Protein AF-A0A431IA72-F1 (afdb_monomer_lite)

Radius of gyration: 27.05 Å; chains: 1; bounding box: 85×55×64 Å

Structure (mmCIF, N/CA/C/O backbone):
data_AF-A0A431IA72-F1
#
_entry.id   AF-A0A431IA72-F1
#
loop_
_atom_site.group_PDB
_atom_site.id
_atom_site.type_symbol
_atom_site.label_atom_id
_atom_site.label_alt_id
_atom_site.label_comp_id
_atom_site.label_asym_id
_atom_site.label_entity_id
_atom_site.label_seq_id
_atom_site.pdbx_PDB_ins_code
_atom_site.Cartn_x
_atom_site.Cartn_y
_atom_site.Cartn_z
_atom_site.occupancy
_atom_site.B_iso_or_equiv
_atom_site.auth_seq_id
_atom_site.auth_comp_id
_atom_site.auth_asym_id
_atom_site.auth_atom_id
_atom_site.pdbx_PDB_model_num
ATOM 1 N N . MET A 1 1 ? -10.531 10.589 -11.964 1.00 45.56 1 MET A N 1
ATOM 2 C CA . MET A 1 1 ? -9.179 11.191 -11.945 1.00 45.56 1 MET A CA 1
ATOM 3 C C . MET A 1 1 ? -8.216 10.079 -11.555 1.00 45.56 1 MET A C 1
ATOM 5 O O . MET A 1 1 ? -8.584 9.306 -10.685 1.00 45.56 1 MET A O 1
ATOM 9 N N . VAL A 1 2 ? -7.077 9.921 -12.235 1.00 61.97 2 VAL A N 1
ATOM 10 C CA . VAL A 1 2 ? -6.083 8.885 -11.890 1.00 61.97 2 VAL A CA 1
ATOM 11 C C . VAL A 1 2 ? -5.082 9.517 -10.931 1.00 61.97 2 VAL A C 1
ATOM 13 O O . VAL A 1 2 ? -4.430 10.494 -11.302 1.00 61.97 2 VAL A O 1
ATOM 16 N N . GLU A 1 3 ? -5.005 9.005 -9.707 1.00 73.75 3 GLU A N 1
ATOM 17 C CA . GLU A 1 3 ? -4.030 9.455 -8.714 1.00 73.75 3 GLU A CA 1
ATOM 18 C C . GLU A 1 3 ? -2.690 8.758 -8.952 1.00 73.75 3 GLU A C 1
ATOM 20 O O . GLU A 1 3 ? -2.636 7.560 -9.234 1.00 73.75 3 GLU A O 1
ATOM 25 N N . ASN A 1 4 ? -1.601 9.524 -8.884 1.00 74.31 4 ASN A N 1
ATOM 26 C CA . ASN A 1 4 ? -0.264 8.950 -8.952 1.00 74.31 4 ASN A CA 1
ATOM 27 C C . ASN A 1 4 ? 0.096 8.411 -7.564 1.00 74.31 4 ASN A C 1
ATOM 29 O O . ASN A 1 4 ? -0.038 9.126 -6.572 1.00 74.31 4 ASN A O 1
ATOM 33 N N . VAL A 1 5 ? 0.587 7.178 -7.516 1.00 74.75 5 VAL A N 1
ATOM 34 C CA . VAL A 1 5 ? 1.016 6.509 -6.285 1.00 74.75 5 VAL A CA 1
ATOM 35 C C . VAL A 1 5 ? 2.543 6.504 -6.217 1.00 74.75 5 VAL A C 1
ATOM 37 O O . VAL A 1 5 ? 3.206 6.356 -7.248 1.00 74.75 5 VAL A O 1
ATOM 40 N N . ASP A 1 6 ? 3.105 6.683 -5.019 1.00 74.75 6 ASP A N 1
ATOM 41 C CA . ASP A 1 6 ? 4.539 6.486 -4.796 1.00 74.75 6 ASP A CA 1
ATOM 42 C C . ASP A 1 6 ? 4.873 4.997 -4.940 1.00 74.75 6 ASP A C 1
ATOM 44 O O . ASP A 1 6 ? 4.296 4.142 -4.270 1.00 74.75 6 ASP A O 1
ATOM 48 N N . ILE A 1 7 ? 5.828 4.683 -5.814 1.00 74.25 7 ILE A N 1
ATOM 49 C CA . ILE A 1 7 ? 6.251 3.307 -6.083 1.00 74.25 7 ILE A CA 1
ATOM 50 C C . ILE A 1 7 ? 6.814 2.605 -4.839 1.00 74.25 7 ILE A C 1
ATOM 52 O O . ILE A 1 7 ? 6.778 1.384 -4.764 1.00 74.25 7 ILE A O 1
ATOM 56 N N . ARG A 1 8 ? 7.319 3.356 -3.852 1.00 73.31 8 ARG A N 1
ATOM 57 C CA . ARG A 1 8 ? 7.875 2.801 -2.604 1.00 73.31 8 ARG A CA 1
ATOM 58 C C . ARG A 1 8 ? 6.808 2.242 -1.668 1.00 73.31 8 ARG A C 1
ATOM 60 O O . ARG A 1 8 ? 7.108 1.392 -0.834 1.00 73.31 8 ARG A O 1
ATOM 67 N N . ASP A 1 9 ? 5.577 2.709 -1.822 1.00 82.56 9 ASP A N 1
ATOM 68 C CA . ASP A 1 9 ? 4.431 2.248 -1.046 1.00 82.56 9 ASP A CA 1
ATOM 69 C C . ASP A 1 9 ? 3.625 1.178 -1.799 1.00 82.56 9 ASP A C 1
ATOM 71 O O . ASP A 1 9 ? 2.534 0.788 -1.373 1.00 82.56 9 ASP A O 1
ATOM 75 N N . PHE A 1 10 ? 4.160 0.694 -2.923 1.00 83.12 10 PHE A N 1
ATOM 76 C CA . PHE A 1 10 ? 3.519 -0.265 -3.802 1.00 83.12 10 PHE A CA 1
ATOM 77 C C . PHE A 1 10 ? 4.361 -1.534 -3.938 1.00 83.12 10 PHE A C 1
ATOM 79 O O . PHE A 1 10 ? 5.540 -1.488 -4.280 1.00 83.12 10 PHE A O 1
ATOM 86 N N . TYR A 1 11 ? 3.734 -2.678 -3.695 1.00 83.38 11 TYR A N 1
ATOM 87 C CA . TYR A 1 11 ? 4.374 -3.985 -3.713 1.00 83.38 11 TYR A CA 1
ATOM 88 C C . TYR A 1 11 ? 3.584 -4.907 -4.631 1.00 83.38 11 TYR A C 1
ATOM 90 O O . TYR A 1 11 ? 2.356 -4.955 -4.581 1.00 83.38 11 TYR A O 1
ATOM 98 N N . ILE A 1 12 ? 4.300 -5.649 -5.462 1.00 84.44 12 ILE A N 1
ATOM 99 C CA . ILE A 1 12 ? 3.748 -6.657 -6.365 1.00 84.44 12 ILE A CA 1
ATOM 100 C C . ILE A 1 12 ? 4.347 -8.007 -6.023 1.00 84.44 12 ILE A C 1
ATOM 102 O O . ILE A 1 12 ? 5.387 -8.084 -5.362 1.00 84.44 12 ILE A O 1
ATOM 106 N N . ASP A 1 13 ? 3.684 -9.062 -6.467 1.00 80.06 13 ASP A N 1
ATOM 107 C CA . ASP A 1 13 ? 4.223 -10.403 -6.340 1.00 80.06 13 ASP A CA 1
ATOM 108 C C . ASP A 1 13 ? 5.569 -10.579 -7.062 1.00 80.06 13 ASP A C 1
ATOM 110 O O . ASP A 1 13 ? 5.953 -9.830 -7.963 1.00 80.06 13 ASP A O 1
ATOM 114 N N . ASN A 1 14 ? 6.293 -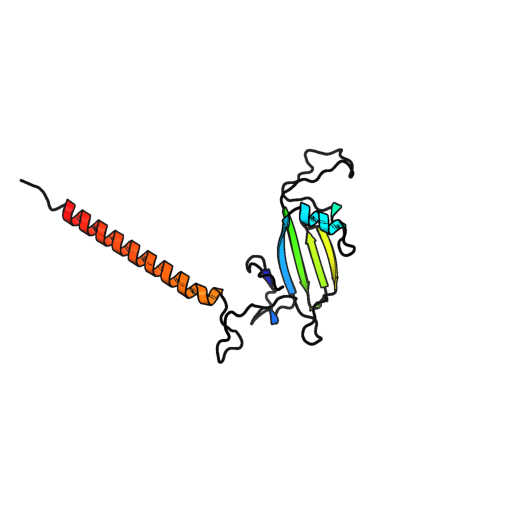11.622 -6.664 1.00 75.12 14 ASN A N 1
ATOM 115 C CA . ASN A 1 14 ? 7.555 -11.992 -7.303 1.00 75.12 14 ASN A CA 1
ATOM 116 C C . ASN A 1 14 ? 7.341 -12.785 -8.607 1.00 75.12 14 ASN A C 1
ATOM 118 O O . ASN A 1 14 ? 8.315 -13.246 -9.206 1.00 75.12 14 ASN A O 1
ATOM 122 N N . THR A 1 15 ? 6.089 -13.025 -9.012 1.00 75.12 15 THR A N 1
ATOM 123 C CA . THR A 1 15 ? 5.761 -13.796 -10.219 1.00 75.12 15 THR A CA 1
ATOM 124 C C . THR A 1 15 ? 5.667 -12.902 -11.455 1.00 75.12 15 THR A C 1
ATOM 126 O O . THR A 1 15 ? 5.899 -13.379 -12.569 1.00 75.12 15 THR A O 1
ATOM 129 N N . ALA A 1 16 ? 5.454 -11.600 -11.253 1.00 73.25 16 ALA A N 1
ATOM 130 C CA . ALA A 1 16 ? 5.496 -10.554 -12.257 1.00 73.25 16 ALA A CA 1
ATOM 131 C C . ALA A 1 16 ? 6.895 -10.446 -12.885 1.00 73.25 16 ALA A C 1
ATOM 133 O O . ALA A 1 16 ? 7.834 -9.899 -12.304 1.00 73.25 16 ALA A O 1
ATOM 134 N N . LYS A 1 17 ? 7.043 -10.977 -14.104 1.00 68.19 17 LYS A N 1
ATOM 135 C CA . LYS A 1 17 ? 8.327 -10.988 -14.823 1.00 68.19 17 LYS A CA 1
ATOM 136 C C . LYS A 1 17 ? 8.547 -9.744 -15.669 1.00 68.19 17 LYS A C 1
ATOM 138 O O . LYS A 1 17 ? 9.669 -9.246 -15.707 1.00 68.19 17 LYS A O 1
ATOM 143 N N . ASN A 1 18 ? 7.514 -9.267 -16.367 1.00 65.56 18 ASN A N 1
ATOM 144 C CA . ASN A 1 18 ? 7.681 -8.211 -17.366 1.00 65.56 18 ASN A CA 1
ATOM 145 C C . ASN A 1 18 ? 6.977 -6.895 -17.003 1.00 65.56 18 ASN A C 1
ATOM 147 O O . ASN A 1 18 ? 7.235 -5.875 -17.640 1.00 65.56 18 ASN A O 1
ATOM 151 N N . GLY A 1 19 ? 6.109 -6.880 -15.989 1.00 66.88 19 GLY A N 1
ATOM 152 C CA . GLY A 1 19 ? 5.464 -5.659 -15.507 1.00 66.88 19 GLY A CA 1
ATOM 153 C C . GLY A 1 19 ? 4.285 -5.920 -14.576 1.00 66.88 19 GLY A C 1
ATOM 154 O O . GLY A 1 19 ? 3.961 -7.063 -14.275 1.00 66.88 19 GLY A O 1
ATOM 155 N N . ILE A 1 20 ? 3.617 -4.842 -14.151 1.00 72.88 20 ILE A N 1
ATOM 156 C CA . ILE A 1 20 ? 2.455 -4.904 -13.244 1.00 72.88 20 ILE A CA 1
ATOM 157 C C . ILE A 1 20 ? 1.280 -5.705 -13.822 1.00 72.88 20 ILE A C 1
ATOM 159 O O . ILE A 1 20 ? 0.456 -6.219 -13.080 1.00 72.88 20 ILE A O 1
ATOM 163 N N . GLU A 1 21 ? 1.204 -5.798 -15.149 1.00 72.38 21 GLU A N 1
ATOM 164 C CA . GLU A 1 21 ? 0.139 -6.508 -15.861 1.00 72.38 21 GLU A CA 1
ATOM 165 C C . GLU A 1 21 ? 0.238 -8.028 -15.684 1.00 72.38 21 GLU A C 1
ATOM 167 O O . GLU A 1 21 ? -0.767 -8.722 -15.815 1.00 72.38 21 GLU A O 1
ATOM 172 N N . ASP A 1 22 ? 1.434 -8.525 -15.350 1.00 73.62 22 ASP A N 1
ATOM 173 C CA . ASP A 1 22 ? 1.699 -9.939 -15.087 1.00 73.62 22 ASP A CA 1
ATOM 174 C C . ASP A 1 22 ? 1.454 -10.316 -13.611 1.00 73.62 22 ASP A C 1
ATOM 176 O O . ASP A 1 22 ? 1.519 -11.497 -13.279 1.00 73.62 22 ASP A O 1
ATOM 180 N N . ALA A 1 23 ? 1.215 -9.342 -12.723 1.00 79.69 23 ALA A N 1
ATOM 181 C CA . ALA A 1 23 ? 1.055 -9.586 -11.290 1.00 79.69 23 ALA A CA 1
ATOM 182 C C . ALA A 1 23 ? -0.329 -10.175 -10.967 1.00 79.69 23 ALA A C 1
ATOM 184 O O . ALA A 1 23 ? -1.359 -9.640 -11.393 1.00 79.69 23 ALA A O 1
ATOM 185 N N . GLY A 1 24 ? -0.360 -11.249 -10.173 1.00 80.62 24 GLY A N 1
ATOM 186 C CA . GLY A 1 24 ? -1.598 -11.862 -9.680 1.00 80.62 24 GLY A CA 1
ATOM 187 C C . GLY A 1 24 ? -2.159 -11.152 -8.446 1.00 80.62 24 GLY A C 1
ATOM 188 O O . GLY A 1 24 ? -3.380 -11.046 -8.273 1.00 80.62 24 GLY A O 1
ATOM 189 N N . ASP A 1 25 ? -1.279 -10.616 -7.602 1.00 86.81 25 ASP A N 1
ATOM 190 C CA . ASP A 1 25 ? -1.636 -9.816 -6.438 1.00 86.81 25 ASP A CA 1
ATOM 191 C C . ASP A 1 25 ? -0.711 -8.611 -6.211 1.00 86.81 25 ASP A C 1
ATOM 193 O O . ASP A 1 25 ? 0.430 -8.536 -6.676 1.00 86.81 25 ASP A O 1
ATOM 197 N N . CYS A 1 26 ? -1.250 -7.609 -5.515 1.00 87.69 26 CYS A N 1
ATOM 198 C CA . CYS A 1 26 ? -0.508 -6.413 -5.138 1.00 87.69 26 CYS A CA 1
ATOM 199 C C . CYS A 1 26 ? -0.956 -5.853 -3.786 1.00 87.69 26 CYS A C 1
ATOM 201 O O . CYS A 1 26 ? -2.120 -5.969 -3.387 1.00 87.69 26 CYS A O 1
ATOM 203 N N . ILE A 1 27 ? -0.027 -5.178 -3.115 1.00 89.00 27 ILE A N 1
ATOM 204 C CA . ILE A 1 27 ? -0.252 -4.432 -1.882 1.00 89.00 27 ILE A CA 1
ATOM 205 C C . ILE A 1 27 ? 0.047 -2.960 -2.144 1.00 89.00 27 ILE A C 1
ATOM 207 O O . ILE A 1 27 ? 1.104 -2.607 -2.660 1.00 89.00 27 ILE A O 1
ATOM 211 N N . TRP A 1 28 ? -0.867 -2.095 -1.726 1.00 89.31 28 TRP A N 1
ATOM 212 C CA . TRP A 1 28 ? -0.665 -0.655 -1.702 1.00 89.31 28 TRP A CA 1
ATOM 213 C C . TRP A 1 28 ? -0.823 -0.136 -0.274 1.00 89.31 28 TRP A C 1
ATOM 215 O O . TRP A 1 28 ? -1.814 -0.432 0.392 1.00 89.31 28 TRP A O 1
ATOM 225 N N . ILE A 1 29 ? 0.159 0.624 0.198 1.00 87.94 29 ILE A N 1
ATOM 226 C CA . ILE A 1 29 ? 0.157 1.250 1.517 1.00 87.94 29 ILE A CA 1
ATOM 227 C C . ILE A 1 29 ? -0.118 2.748 1.357 1.00 87.94 29 ILE A C 1
ATOM 229 O O . ILE A 1 29 ? 0.487 3.422 0.529 1.00 87.94 29 ILE A O 1
ATOM 233 N N . ASP A 1 30 ? -1.033 3.289 2.152 1.00 90.38 30 ASP A N 1
ATOM 234 C CA . ASP A 1 30 ? -1.299 4.722 2.216 1.00 90.38 30 ASP A CA 1
ATOM 235 C C . ASP A 1 30 ? -1.425 5.211 3.660 1.00 90.38 30 ASP A C 1
ATOM 237 O O . ASP A 1 30 ? -1.790 4.476 4.577 1.00 90.38 30 ASP A O 1
ATOM 241 N N . TRP A 1 31 ? -1.095 6.483 3.865 1.00 88.19 31 TRP A N 1
ATOM 242 C CA . TRP A 1 31 ? -1.250 7.164 5.144 1.00 88.19 31 TRP A CA 1
ATOM 243 C C . TRP A 1 31 ? -2.365 8.192 5.007 1.00 88.19 31 TRP A C 1
ATOM 245 O O . TRP A 1 31 ? -2.306 9.074 4.151 1.00 88.19 31 TRP A O 1
ATOM 255 N N . ILE A 1 32 ? -3.387 8.074 5.848 1.00 88.75 32 ILE A N 1
ATOM 256 C CA . ILE A 1 32 ? -4.522 8.998 5.884 1.00 88.75 32 ILE A CA 1
ATOM 257 C C . ILE A 1 32 ? -4.578 9.679 7.251 1.00 88.75 32 ILE A C 1
ATOM 259 O O . ILE A 1 32 ? -4.201 9.074 8.255 1.00 88.75 32 ILE A O 1
ATOM 263 N N . SER A 1 33 ? -5.023 10.936 7.302 1.00 86.31 33 SER A N 1
ATOM 264 C CA . SER A 1 33 ? -5.256 11.604 8.584 1.00 86.31 33 SER A CA 1
ATOM 265 C C . SER A 1 33 ? -6.393 10.923 9.345 1.00 86.31 33 SER A C 1
ATOM 267 O O . SER A 1 33 ? -7.335 10.410 8.735 1.00 86.31 33 SER A O 1
ATOM 269 N N . TYR A 1 34 ? -6.313 10.920 10.675 1.00 85.25 34 TYR A N 1
ATOM 270 C CA . TYR A 1 34 ? -7.321 10.258 11.504 1.00 85.25 34 TYR A CA 1
ATOM 271 C C . TYR A 1 34 ? -8.727 10.848 11.314 1.00 85.25 34 TYR A C 1
ATOM 273 O O . TYR A 1 34 ? -9.687 10.094 11.194 1.00 85.25 3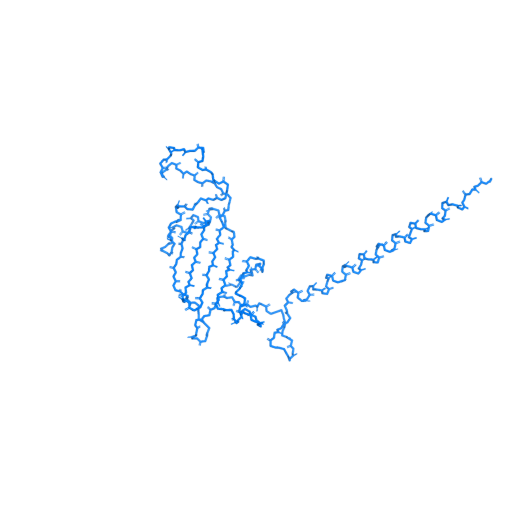4 TYR A O 1
ATOM 281 N N . ASP A 1 35 ? -8.843 12.169 11.158 1.00 84.00 35 ASP A N 1
ATOM 282 C CA . ASP A 1 35 ? -10.132 12.833 10.914 1.00 84.00 35 ASP A CA 1
ATOM 283 C C . ASP A 1 35 ? -10.804 12.326 9.630 1.00 84.00 35 ASP A C 1
ATOM 285 O O . ASP A 1 35 ? -11.967 11.928 9.634 1.00 84.00 35 ASP A O 1
ATOM 289 N N . LYS A 1 36 ? -10.036 12.233 8.534 1.00 85.19 36 LYS A N 1
ATOM 290 C CA . LYS A 1 36 ? -10.525 11.684 7.259 1.00 85.19 36 LYS A CA 1
ATOM 291 C C . LYS A 1 36 ? -10.833 10.193 7.353 1.00 85.19 36 LYS A C 1
ATOM 293 O O . LYS A 1 36 ? -11.669 9.684 6.615 1.00 85.19 36 LYS A O 1
ATOM 298 N N . PHE A 1 37 ? -10.131 9.473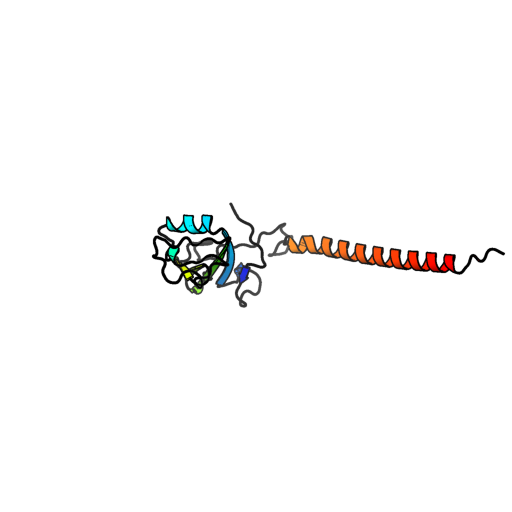 8.223 1.00 86.62 37 PHE A N 1
ATOM 299 C CA . PHE A 1 37 ? -10.406 8.066 8.471 1.00 86.62 37 PHE A CA 1
ATOM 300 C C . PHE A 1 37 ? -11.726 7.876 9.233 1.00 86.62 37 PHE A C 1
ATOM 302 O O . PHE A 1 37 ? -12.492 6.978 8.898 1.00 86.62 37 PHE A O 1
ATOM 309 N N . GLN A 1 38 ? -12.036 8.749 10.192 1.00 84.88 38 GLN A N 1
ATOM 310 C CA . GLN A 1 38 ? -13.302 8.726 10.931 1.00 84.88 38 GLN A CA 1
ATOM 311 C C . GLN A 1 38 ? -14.518 9.005 10.037 1.00 84.88 38 GLN A C 1
ATOM 313 O O . GLN A 1 38 ? -15.568 8.394 10.228 1.00 84.88 38 GLN A O 1
ATOM 318 N N . GLU A 1 39 ? -14.376 9.824 8.991 1.00 86.31 39 GLU A N 1
ATOM 319 C CA . GLU A 1 39 ? -15.435 10.019 7.984 1.00 86.31 39 GLU A CA 1
ATOM 320 C C . GLU A 1 39 ? -15.852 8.705 7.290 1.00 86.31 39 GLU A C 1
ATOM 322 O O . GLU A 1 39 ? -16.997 8.563 6.854 1.00 86.31 39 GLU A O 1
ATOM 327 N N . LEU A 1 40 ? -14.962 7.702 7.231 1.00 83.69 40 LEU A N 1
ATOM 328 C CA . LEU A 1 40 ? -15.266 6.389 6.654 1.00 83.69 40 LEU A CA 1
ATOM 329 C C . LEU A 1 40 ? -16.242 5.570 7.510 1.00 83.69 40 LEU A C 1
ATOM 331 O O . LEU A 1 40 ? -16.864 4.650 6.980 1.00 83.69 40 LEU A O 1
ATOM 335 N N . ALA A 1 41 ? -16.432 5.907 8.792 1.00 81.44 41 ALA A N 1
ATOM 336 C CA . ALA A 1 41 ? -17.387 5.227 9.671 1.00 81.44 41 ALA A CA 1
ATOM 337 C C . ALA A 1 41 ? -18.841 5.358 9.186 1.00 81.44 41 ALA A C 1
ATOM 339 O O . ALA A 1 41 ? -19.656 4.470 9.423 1.00 81.44 41 ALA A O 1
ATOM 340 N N . GLY A 1 42 ? -19.168 6.438 8.467 1.00 78.06 42 GLY A N 1
ATOM 341 C CA . GLY A 1 42 ? -20.499 6.645 7.888 1.00 78.06 42 GLY A CA 1
ATOM 342 C C . GLY A 1 42 ? -20.799 5.764 6.668 1.00 78.06 42 GLY A C 1
ATOM 343 O O . GLY A 1 42 ? -21.915 5.789 6.150 1.00 78.06 42 GLY A O 1
ATOM 344 N N . ASN A 1 43 ? -19.820 5.000 6.175 1.00 85.75 43 ASN A N 1
ATOM 345 C CA . ASN A 1 43 ? -19.945 4.217 4.955 1.00 85.75 43 ASN A CA 1
ATOM 346 C C . ASN A 1 43 ? -20.218 2.733 5.255 1.00 85.75 43 ASN A C 1
ATOM 348 O O . ASN A 1 43 ? -19.442 2.065 5.928 1.00 85.75 43 ASN A O 1
ATOM 352 N N . ILE A 1 44 ? -21.283 2.190 4.656 1.00 83.25 44 ILE A N 1
ATOM 353 C CA . ILE A 1 44 ? -21.753 0.801 4.825 1.00 83.25 44 ILE A CA 1
ATOM 354 C C . ILE A 1 44 ? -20.685 -0.242 4.437 1.00 83.25 44 ILE A C 1
ATOM 356 O O . ILE A 1 44 ? -20.695 -1.368 4.934 1.00 83.25 44 ILE A O 1
ATOM 360 N N . PHE A 1 45 ? -19.755 0.108 3.545 1.00 82.75 45 PHE A N 1
ATOM 361 C CA . PHE A 1 45 ? -18.697 -0.805 3.106 1.00 82.75 45 PHE A CA 1
ATOM 362 C C . PHE A 1 45 ? -17.553 -0.956 4.113 1.00 82.75 45 PHE A C 1
ATOM 364 O O . PHE A 1 45 ? -16.742 -1.870 3.961 1.00 82.75 45 PHE A O 1
ATOM 371 N N . TYR A 1 46 ? -17.477 -0.077 5.110 1.00 85.50 46 TYR A N 1
ATOM 372 C CA . TYR A 1 46 ? -16.420 -0.059 6.109 1.00 85.50 46 TYR A CA 1
ATOM 373 C C . TYR A 1 46 ? -16.929 -0.619 7.440 1.00 85.50 46 TYR A C 1
ATOM 375 O O . TYR A 1 46 ? -18.055 -0.372 7.862 1.00 85.50 46 TYR A O 1
ATOM 383 N N . LYS A 1 47 ? -16.098 -1.427 8.096 1.00 87.12 47 LYS A N 1
ATOM 384 C CA . LYS A 1 47 ? -16.389 -2.114 9.360 1.00 87.12 47 LYS A CA 1
ATOM 385 C C . LYS A 1 47 ? -15.246 -1.860 10.343 1.00 87.12 47 LYS A C 1
ATOM 387 O O . LYS A 1 47 ? -14.136 -1.561 9.922 1.00 87.12 47 LYS A O 1
ATOM 392 N N . ASN A 1 48 ? -15.498 -2.012 11.643 1.00 81.50 48 ASN A N 1
ATOM 393 C CA . ASN A 1 48 ? -14.477 -1.933 12.703 1.00 81.50 48 ASN A CA 1
ATOM 394 C 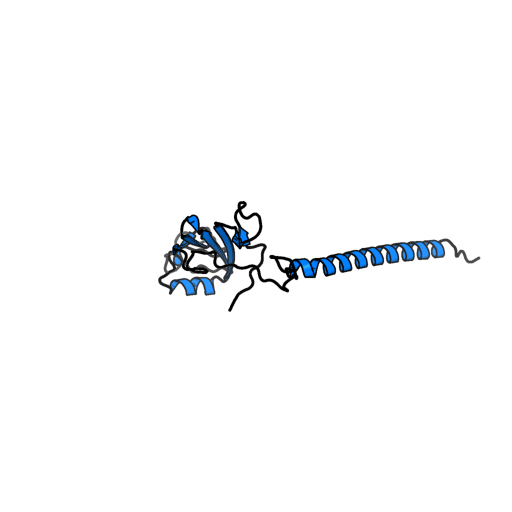C . ASN A 1 48 ? -13.646 -0.627 12.738 1.00 81.50 48 ASN A C 1
ATOM 396 O O . ASN A 1 48 ? -12.527 -0.634 13.250 1.00 81.50 48 ASN A O 1
ATOM 400 N N . ILE A 1 49 ? -14.160 0.484 12.197 1.00 83.88 49 ILE A N 1
ATOM 401 C CA . ILE A 1 49 ? -13.465 1.787 12.176 1.00 83.88 49 ILE A CA 1
ATOM 402 C C . ILE A 1 49 ? -13.224 2.309 13.600 1.00 83.88 49 ILE A C 1
ATOM 404 O O . ILE A 1 49 ? -12.168 2.859 13.896 1.00 83.88 49 ILE A O 1
ATOM 408 N N . ASP A 1 50 ? -14.167 2.043 14.499 1.00 79.25 50 ASP A N 1
ATOM 409 C CA . ASP A 1 50 ? -14.125 2.333 15.933 1.00 79.25 50 ASP A CA 1
ATOM 410 C C . ASP A 1 50 ? -12.947 1.664 16.656 1.00 79.25 50 ASP A C 1
ATOM 412 O O . ASP A 1 50 ? -12.413 2.202 17.627 1.00 79.25 50 ASP A O 1
ATOM 416 N N . LYS A 1 51 ? -12.496 0.501 16.175 1.00 80.12 51 LYS A N 1
ATOM 417 C CA . LYS A 1 51 ? -11.417 -0.272 16.809 1.00 80.12 51 LYS A CA 1
ATOM 418 C C . LYS A 1 51 ? -10.028 0.217 16.421 1.00 80.12 51 LYS A C 1
ATOM 420 O O . LYS A 1 51 ? -9.066 -0.081 17.124 1.00 80.12 51 LYS A O 1
ATOM 425 N N . VAL A 1 52 ? -9.913 0.989 15.346 1.00 81.31 52 VAL A N 1
ATOM 426 C CA . VAL A 1 52 ? -8.631 1.487 14.850 1.00 81.31 52 VAL A CA 1
ATOM 427 C C . VAL A 1 52 ? -8.164 2.649 15.713 1.00 81.31 52 VAL A C 1
ATOM 429 O O . VAL A 1 52 ? -8.813 3.687 15.804 1.00 81.31 52 VAL A O 1
ATOM 432 N N . ALA A 1 53 ? -7.017 2.466 16.357 1.00 77.31 53 ALA A N 1
ATOM 433 C CA . ALA A 1 53 ? -6.330 3.528 17.072 1.00 77.31 53 ALA A CA 1
ATOM 434 C C . ALA A 1 53 ? -5.334 4.235 16.142 1.00 77.31 53 ALA A C 1
ATOM 436 O O . ALA A 1 53 ? -4.652 3.552 15.375 1.00 77.31 53 ALA A O 1
ATOM 437 N N . PRO A 1 54 ? -5.224 5.573 16.178 1.00 77.19 54 PRO A N 1
ATOM 438 C CA . PRO A 1 54 ? -4.241 6.292 15.382 1.00 77.19 54 PRO A CA 1
ATOM 439 C C . PRO A 1 54 ? -2.815 6.053 15.893 1.00 77.19 54 PRO A C 1
ATOM 441 O O . PRO A 1 54 ? -2.585 5.627 17.025 1.00 77.19 54 PRO A O 1
ATOM 444 N N . ARG A 1 55 ? -1.827 6.340 15.041 1.00 67.06 55 ARG A N 1
ATOM 445 C CA . ARG A 1 55 ? -0.413 6.233 15.414 1.00 67.06 55 ARG A CA 1
ATOM 446 C C . ARG A 1 55 ? -0.118 7.175 16.592 1.00 67.06 55 ARG A C 1
ATOM 448 O O . ARG A 1 55 ? -0.534 8.329 16.559 1.00 67.06 55 ARG A O 1
ATOM 455 N N . ASN A 1 56 ? 0.618 6.676 17.589 1.00 66.38 56 ASN A N 1
ATOM 456 C CA . ASN A 1 56 ? 0.935 7.329 18.874 1.00 66.38 56 ASN A CA 1
ATOM 457 C C . ASN A 1 56 ? -0.189 7.335 19.926 1.00 66.38 56 ASN A C 1
ATOM 459 O O . ASN A 1 56 ? 0.000 7.912 20.994 1.00 66.38 56 ASN A O 1
ATOM 463 N N . TRP A 1 57 ? -1.324 6.678 19.676 1.00 65.56 57 TRP A N 1
ATOM 464 C CA . TRP A 1 57 ? -2.317 6.441 20.722 1.00 65.56 57 TRP A CA 1
ATOM 465 C C . TRP A 1 57 ? -1.897 5.239 21.578 1.00 65.56 57 TRP A C 1
ATOM 467 O O . TRP A 1 57 ? -1.699 4.142 21.053 1.00 65.56 57 TRP A O 1
ATOM 477 N N . SER A 1 58 ? -1.745 5.453 22.886 1.00 61.75 58 SER A N 1
ATOM 478 C CA . SER A 1 58 ? -1.486 4.402 23.875 1.00 61.75 58 SER A CA 1
ATOM 479 C C . SER A 1 58 ? -2.658 4.311 24.844 1.00 61.75 58 SER A C 1
ATOM 481 O O . SER A 1 58 ? -3.183 5.326 25.299 1.00 61.75 58 SER A O 1
ATOM 483 N N . MET A 1 59 ? -3.045 3.080 25.172 1.00 61.44 59 MET A N 1
ATOM 484 C CA . MET A 1 59 ? -4.069 2.789 26.176 1.00 61.44 59 MET A CA 1
ATOM 485 C C . MET A 1 59 ? -3.494 2.777 27.605 1.00 61.44 59 MET A C 1
ATOM 487 O O . MET A 1 59 ? -4.257 2.709 28.567 1.00 61.44 59 MET A O 1
ATOM 491 N N . GLU A 1 60 ? -2.164 2.857 27.755 1.00 58.34 60 GLU A N 1
ATOM 492 C CA . GLU A 1 60 ? -1.472 2.747 29.051 1.00 58.34 60 GLU A CA 1
ATOM 493 C C . GLU A 1 60 ? -1.906 3.827 30.058 1.00 58.34 60 GLU A C 1
ATOM 495 O O . GLU A 1 60 ? -1.945 3.555 31.256 1.00 58.34 60 GLU A O 1
ATOM 500 N N . ASP A 1 61 ? -2.340 4.999 29.583 1.00 51.75 61 ASP A N 1
ATOM 501 C CA . ASP A 1 61 ? -2.728 6.125 30.443 1.00 51.75 61 ASP A CA 1
ATOM 502 C C . ASP A 1 61 ? -4.240 6.202 30.756 1.00 51.75 61 ASP A C 1
ATOM 504 O O . ASP A 1 61 ? -4.666 7.101 31.486 1.00 51.75 61 ASP A O 1
ATOM 508 N N . LYS A 1 62 ? -5.089 5.302 30.221 1.00 56.03 62 LYS A N 1
ATOM 509 C CA . LYS A 1 62 ? -6.565 5.386 30.378 1.00 56.03 62 LYS A CA 1
ATOM 510 C C . LYS A 1 62 ? -7.283 4.034 30.588 1.00 56.03 62 LYS A C 1
ATOM 512 O O . LYS A 1 62 ? -8.187 3.694 29.824 1.00 56.03 62 LYS A O 1
ATOM 517 N N . PRO A 1 63 ? -6.980 3.274 31.656 1.00 51.59 63 PRO A N 1
ATOM 518 C CA . PRO A 1 63 ? -7.527 1.925 31.865 1.00 51.59 63 PRO A CA 1
ATOM 519 C C . PRO A 1 63 ? -9.040 1.841 32.170 1.00 51.59 63 PRO A C 1
ATOM 521 O O . PRO A 1 63 ? -9.591 0.744 32.133 1.00 51.59 63 PRO A O 1
ATOM 524 N N . PHE A 1 64 ? -9.727 2.955 32.462 1.00 53.81 64 PHE A N 1
ATOM 525 C CA . PHE A 1 64 ? -11.138 2.965 32.900 1.00 53.81 64 PHE A CA 1
ATOM 526 C C . PHE A 1 64 ? -12.034 3.933 32.111 1.00 53.81 64 PHE A C 1
ATOM 528 O O . PHE A 1 64 ? -12.954 4.514 32.678 1.00 53.81 64 PHE A O 1
ATOM 535 N N . THR A 1 65 ? -11.764 4.141 30.821 1.00 55.94 65 THR A N 1
ATOM 536 C CA . THR A 1 65 ? -12.638 4.966 29.968 1.00 55.94 65 THR A CA 1
ATOM 537 C C . THR A 1 65 ? -13.672 4.103 29.253 1.00 55.94 65 THR A C 1
ATOM 539 O O . THR A 1 65 ? -13.365 3.021 28.753 1.00 55.94 65 THR A O 1
ATOM 542 N N . THR A 1 66 ? -14.925 4.558 29.250 1.00 56.06 66 THR A N 1
ATOM 543 C CA . THR A 1 66 ? -15.996 3.932 28.464 1.00 56.06 66 THR A CA 1
ATOM 544 C C . THR A 1 66 ? -15.836 4.277 26.978 1.00 56.06 66 THR A C 1
ATOM 546 O O . THR A 1 66 ? -15.211 5.280 26.638 1.00 56.06 66 THR A O 1
ATOM 549 N N . ASN A 1 67 ? -16.419 3.481 26.070 1.00 57.47 67 ASN A N 1
ATOM 550 C CA . ASN A 1 67 ? -16.349 3.738 24.618 1.00 57.47 67 ASN A CA 1
ATOM 551 C C . ASN A 1 67 ? -16.870 5.136 24.219 1.00 57.47 67 ASN A C 1
ATOM 553 O O . ASN A 1 67 ? -16.516 5.635 23.157 1.00 57.47 67 ASN A O 1
ATOM 557 N N . GLU A 1 68 ? -17.719 5.748 25.050 1.00 55.38 68 GLU A N 1
ATOM 558 C CA . GLU A 1 68 ? -18.274 7.092 24.843 1.00 55.38 68 GLU A CA 1
ATOM 559 C C . GLU A 1 68 ? -17.321 8.210 25.314 1.00 55.38 68 GLU A C 1
ATOM 561 O O . GLU A 1 68 ? -17.403 9.335 24.827 1.00 55.38 68 GLU A O 1
ATOM 566 N N . GLU A 1 69 ? -16.391 7.905 26.224 1.00 49.41 69 GLU A N 1
ATOM 567 C CA . GLU A 1 69 ? -15.406 8.845 26.782 1.00 49.41 69 GLU A CA 1
ATOM 568 C C . GLU A 1 69 ? -14.029 8.746 26.102 1.00 49.41 69 GLU A C 1
ATOM 570 O O . GLU A 1 69 ? -13.190 9.644 26.246 1.00 49.41 69 GLU A O 1
ATOM 575 N N . ASP A 1 70 ? -13.777 7.671 25.349 1.00 56.19 70 ASP A N 1
ATOM 576 C CA . ASP A 1 70 ? -12.509 7.442 24.659 1.00 56.19 70 ASP A CA 1
ATOM 577 C C . ASP A 1 70 ? -12.385 8.302 23.391 1.00 56.19 70 ASP A C 1
ATOM 579 O O . ASP A 1 70 ? -12.739 7.921 22.274 1.00 56.19 70 ASP A O 1
ATOM 583 N N . THR A 1 71 ? -11.849 9.508 23.561 1.00 59.47 71 THR A N 1
ATOM 584 C CA . THR A 1 71 ? -11.407 10.337 22.438 1.00 59.47 71 THR A CA 1
ATOM 585 C C . THR A 1 71 ? -10.019 9.886 22.000 1.00 59.47 71 THR A C 1
ATOM 587 O O . THR A 1 71 ? -8.994 10.274 22.570 1.00 59.47 71 THR A O 1
ATOM 590 N N . LYS A 1 72 ? -9.983 9.057 20.958 1.00 63.09 72 LYS A N 1
ATOM 591 C CA . LYS A 1 72 ? -8.746 8.688 20.270 1.00 63.09 72 LYS A CA 1
ATOM 592 C C . LYS A 1 72 ? -8.257 9.885 19.465 1.00 63.09 72 LYS A C 1
ATOM 594 O O . LYS A 1 72 ? -8.850 10.241 18.453 1.00 63.09 72 LYS A O 1
ATOM 599 N N . THR A 1 73 ? -7.189 10.523 19.919 1.00 59.91 73 THR A N 1
ATOM 600 C CA . THR A 1 73 ? -6.519 11.604 19.194 1.00 59.91 73 THR A CA 1
ATOM 601 C C . THR A 1 73 ? -5.193 11.094 18.644 1.00 59.91 73 THR A C 1
ATOM 603 O O . THR A 1 73 ? -4.408 10.463 19.348 1.00 59.91 73 THR A O 1
ATOM 606 N N . GLY A 1 74 ? -4.939 11.335 17.363 1.00 63.97 74 GLY A N 1
ATOM 607 C CA . GLY A 1 74 ? -3.659 11.032 16.732 1.00 63.97 74 GLY A CA 1
ATOM 608 C C . GLY A 1 74 ? -3.631 11.509 15.287 1.00 63.97 74 GLY A C 1
ATOM 609 O O . GLY A 1 74 ? -4.668 11.829 14.712 1.00 63.97 74 GLY A O 1
ATOM 610 N N . GLU A 1 75 ? -2.435 11.613 14.712 1.00 73.19 75 GLU A N 1
ATOM 611 C CA . GLU A 1 75 ? -2.260 12.340 13.448 1.00 73.19 75 GLU A CA 1
ATOM 612 C C . GLU A 1 75 ? -2.638 11.501 12.221 1.00 73.19 75 GLU A C 1
ATOM 614 O O . GLU A 1 75 ? -3.338 11.981 11.328 1.00 73.19 75 GLU A O 1
ATOM 619 N N . TYR A 1 76 ? -2.205 10.237 12.172 1.00 81.94 76 TYR A N 1
ATOM 620 C CA . TYR A 1 76 ? -2.320 9.403 10.974 1.00 81.94 76 TYR A CA 1
ATOM 621 C C . TYR A 1 76 ? -2.676 7.946 11.282 1.00 81.94 76 TYR A C 1
ATOM 623 O O . TYR A 1 76 ? -2.325 7.394 12.330 1.00 81.94 76 TYR A O 1
ATOM 631 N N . VAL A 1 77 ? -3.320 7.305 10.308 1.00 85.56 77 VAL A N 1
ATOM 632 C CA . VAL A 1 77 ? -3.629 5.872 10.265 1.00 85.56 77 VAL A CA 1
ATOM 633 C C . VAL A 1 77 ? -2.935 5.266 9.049 1.00 85.56 77 VAL A C 1
ATOM 635 O O . VAL A 1 77 ? -3.039 5.800 7.941 1.00 85.56 77 VAL A O 1
ATOM 638 N N . LYS A 1 78 ? -2.231 4.146 9.249 1.00 88.31 78 LYS A N 1
ATOM 639 C CA . LYS A 1 78 ? -1.667 3.360 8.151 1.00 88.31 78 LYS A CA 1
ATOM 640 C C . LYS A 1 78 ? -2.768 2.487 7.575 1.00 88.31 78 LYS A C 1
ATOM 642 O O . LYS A 1 78 ? -3.329 1.658 8.289 1.00 88.31 78 LYS A O 1
ATOM 647 N N . ARG A 1 79 ? -3.036 2.636 6.286 1.00 90.50 79 ARG A N 1
ATOM 648 C CA . ARG A 1 79 ? -3.919 1.768 5.515 1.00 90.50 79 ARG A CA 1
ATOM 649 C C . ARG A 1 79 ? -3.083 0.883 4.601 1.00 90.50 79 ARG A C 1
ATOM 651 O O . ARG A 1 79 ? -2.085 1.311 4.029 1.00 90.50 79 ARG A O 1
ATOM 658 N N . MET A 1 80 ? -3.465 -0.378 4.507 1.00 91.38 80 MET A N 1
ATOM 659 C CA . MET A 1 80 ? -2.860 -1.368 3.633 1.00 91.38 80 MET A CA 1
ATOM 660 C C . MET A 1 80 ? -3.976 -2.025 2.835 1.00 91.38 80 MET A C 1
ATOM 662 O O . MET A 1 80 ? -4.879 -2.644 3.392 1.00 91.38 80 MET A O 1
ATOM 666 N N . LYS A 1 81 ? -3.912 -1.869 1.521 1.00 92.00 81 LYS A N 1
ATOM 667 C CA . LYS A 1 81 ? -4.874 -2.386 0.556 1.00 92.00 81 LYS A CA 1
ATOM 668 C C . LYS A 1 81 ? -4.248 -3.566 -0.157 1.00 92.00 81 LYS A C 1
ATOM 670 O O . LYS A 1 81 ? -3.221 -3.415 -0.811 1.00 92.00 81 LYS A O 1
ATOM 675 N N . TYR A 1 82 ? -4.870 -4.723 -0.033 1.00 91.06 82 TYR A N 1
ATOM 676 C CA . TYR A 1 82 ? -4.484 -5.949 -0.708 1.00 91.06 82 TYR A CA 1
ATOM 677 C C . TYR A 1 82 ? -5.483 -6.258 -1.817 1.00 91.06 82 TYR A C 1
ATOM 679 O O . TYR A 1 82 ? -6.695 -6.241 -1.597 1.00 91.06 82 TYR A O 1
ATOM 687 N N . TYR A 1 83 ? -4.965 -6.556 -3.002 1.00 90.56 83 TYR A N 1
ATOM 688 C CA . TYR A 1 83 ? -5.742 -6.947 -4.170 1.00 90.56 83 TYR A CA 1
ATOM 689 C C . TYR A 1 83 ? -5.205 -8.281 -4.676 1.00 90.56 83 TYR A C 1
ATOM 691 O O . TYR A 1 83 ? -4.004 -8.397 -4.890 1.00 90.56 83 TYR A O 1
ATOM 699 N N . SER A 1 84 ? -6.076 -9.262 -4.904 1.00 88.81 84 SER A N 1
ATOM 700 C CA . SER A 1 84 ? -5.692 -10.562 -5.465 1.00 88.81 84 SER A CA 1
ATOM 701 C C . SER A 1 84 ? -6.683 -11.008 -6.527 1.00 88.81 84 SER A C 1
ATOM 703 O O . SER A 1 84 ? -7.847 -11.268 -6.217 1.00 88.81 84 SER A O 1
ATOM 705 N N . VAL A 1 85 ? -6.212 -11.109 -7.772 1.00 87.56 85 VAL A N 1
ATOM 706 C CA . VAL A 1 85 ? -7.020 -11.535 -8.922 1.00 87.56 85 VAL A CA 1
ATOM 707 C C . VAL A 1 85 ? -7.443 -12.996 -8.770 1.00 87.56 85 VAL A C 1
ATOM 709 O O . VAL A 1 85 ? -8.615 -13.307 -8.968 1.00 87.56 85 VAL A O 1
ATOM 712 N N . ASP A 1 86 ? -6.527 -13.867 -8.338 1.00 85.94 86 ASP A N 1
ATOM 713 C CA . ASP A 1 86 ? -6.774 -15.307 -8.181 1.00 85.94 86 ASP A CA 1
ATOM 714 C C . ASP A 1 86 ? -7.842 -15.620 -7.131 1.00 85.94 86 ASP A C 1
ATOM 716 O O . ASP A 1 86 ? -8.657 -16.526 -7.304 1.00 85.94 86 ASP A O 1
ATOM 720 N N . LYS A 1 87 ? -7.846 -14.861 -6.029 1.00 86.12 87 LYS A N 1
ATOM 721 C CA . LYS A 1 87 ? -8.811 -15.027 -4.934 1.00 86.12 87 LYS A CA 1
ATOM 722 C C . LYS A 1 87 ? -10.087 -14.207 -5.128 1.00 86.12 87 LYS A C 1
ATOM 724 O O . LYS A 1 87 ? -10.966 -14.276 -4.276 1.00 86.12 87 LYS A O 1
ATOM 729 N N . ASP A 1 88 ? -10.169 -13.417 -6.201 1.00 88.25 88 ASP A N 1
ATOM 730 C CA . ASP A 1 88 ? -11.198 -12.395 -6.421 1.00 88.25 88 ASP A CA 1
ATOM 731 C C . ASP A 1 88 ? -11.445 -11.543 -5.165 1.00 88.25 88 ASP A C 1
ATOM 733 O O . ASP A 1 88 ? -12.585 -11.341 -4.756 1.00 88.25 88 ASP A O 1
ATOM 737 N N . ALA A 1 89 ? -10.374 -11.075 -4.516 1.00 87.56 89 ALA A N 1
ATOM 738 C CA . ALA A 1 89 ? -10.455 -10.454 -3.197 1.00 87.56 89 ALA A CA 1
ATOM 739 C C . ALA A 1 89 ? -9.801 -9.071 -3.159 1.00 87.56 89 ALA A C 1
ATOM 741 O O . ALA A 1 89 ? -8.686 -8.866 -3.645 1.00 87.56 89 ALA A O 1
ATOM 742 N N . TYR A 1 90 ? -10.499 -8.135 -2.520 1.00 91.06 90 TYR A N 1
ATOM 743 C CA . TYR A 1 90 ? -9.970 -6.871 -2.036 1.00 91.06 90 TYR A CA 1
ATOM 744 C C . TYR A 1 90 ? -10.122 -6.813 -0.520 1.00 91.06 90 TYR A C 1
ATOM 746 O O . TYR A 1 90 ? -11.231 -6.937 0.007 1.00 91.06 90 TYR A O 1
ATOM 754 N N . ILE A 1 91 ? -9.004 -6.598 0.168 1.00 90.88 91 ILE A N 1
ATOM 755 C CA . ILE A 1 91 ? -8.947 -6.497 1.624 1.00 90.88 91 ILE A CA 1
ATOM 756 C C . ILE A 1 91 ? -8.264 -5.186 1.986 1.00 90.88 91 ILE A C 1
ATOM 758 O O . ILE A 1 91 ? -7.221 -4.841 1.439 1.00 90.88 91 ILE A O 1
ATOM 762 N N . GLU A 1 92 ? -8.842 -4.464 2.933 1.00 92.19 92 GLU A N 1
ATOM 763 C CA . GLU A 1 92 ? -8.273 -3.243 3.475 1.00 92.19 92 GLU A CA 1
ATOM 764 C C . GLU A 1 92 ? -8.046 -3.398 4.975 1.00 92.19 92 GLU A C 1
ATOM 766 O O . GLU A 1 92 ? -8.970 -3.695 5.739 1.00 92.19 92 GLU A O 1
ATOM 771 N N . LEU A 1 93 ? -6.802 -3.177 5.381 1.00 89.38 93 LEU A N 1
ATOM 772 C CA . LEU A 1 93 ? -6.341 -3.193 6.758 1.00 89.38 93 LEU A CA 1
ATOM 773 C C . LEU A 1 93 ? -6.004 -1.764 7.182 1.00 89.38 93 LEU A C 1
ATOM 775 O O . LEU A 1 93 ? -5.326 -1.050 6.448 1.00 89.38 93 LEU A O 1
ATOM 779 N N . ALA A 1 94 ? -6.428 -1.356 8.371 1.00 89.25 94 ALA A N 1
ATOM 780 C CA . ALA A 1 94 ? -6.026 -0.103 8.997 1.00 89.25 94 ALA A CA 1
ATOM 781 C C . ALA A 1 94 ? -5.366 -0.413 10.344 1.00 89.25 94 ALA A C 1
ATOM 783 O O . ALA A 1 94 ? -6.020 -0.968 11.222 1.00 89.25 94 ALA A O 1
ATOM 784 N N . ASN A 1 95 ? -4.073 -0.101 10.488 1.00 85.88 95 ASN A N 1
ATOM 785 C CA . ASN A 1 95 ? -3.254 -0.478 11.653 1.00 85.88 95 ASN A CA 1
ATOM 786 C C . ASN A 1 95 ? -3.510 -1.936 12.104 1.00 85.88 95 ASN A C 1
ATOM 788 O O . ASN A 1 95 ? -3.851 -2.191 13.254 1.00 85.88 95 ASN A O 1
ATOM 792 N N . ASP A 1 96 ? -3.402 -2.870 11.152 1.00 82.88 96 ASP A N 1
ATOM 793 C CA . ASP A 1 96 ? -3.586 -4.324 11.319 1.00 82.88 96 ASP A CA 1
ATOM 794 C C . ASP A 1 96 ? -5.022 -4.807 11.611 1.00 82.88 96 ASP A C 1
ATOM 796 O O . ASP A 1 96 ? -5.260 -6.005 11.771 1.00 82.88 96 ASP A O 1
ATOM 800 N N . ILE A 1 97 ? -6.014 -3.912 11.593 1.00 85.50 97 ILE A N 1
ATOM 801 C CA . ILE A 1 97 ? -7.435 -4.256 11.734 1.00 85.50 97 ILE A CA 1
ATOM 802 C C . ILE A 1 97 ? -8.098 -4.303 10.360 1.00 85.50 97 ILE A C 1
ATOM 804 O O . ILE A 1 97 ? -7.989 -3.360 9.580 1.00 85.50 97 ILE A O 1
ATOM 808 N N . ILE A 1 98 ? -8.836 -5.377 10.064 1.00 89.06 98 ILE A N 1
ATOM 809 C CA . ILE A 1 98 ? -9.618 -5.480 8.824 1.00 89.06 98 ILE A CA 1
ATOM 810 C C . ILE A 1 98 ? -10.788 -4.501 8.888 1.00 89.06 98 ILE A C 1
ATOM 812 O O . ILE A 1 98 ? -11.707 -4.658 9.703 1.00 89.06 98 ILE A O 1
ATOM 816 N N . VAL A 1 99 ? -10.756 -3.516 7.992 1.00 90.81 99 VAL A N 1
ATOM 817 C CA . VAL A 1 99 ? -11.782 -2.475 7.884 1.00 90.81 99 VAL A CA 1
ATOM 818 C C . VAL A 1 99 ? -12.680 -2.643 6.673 1.00 90.81 99 VAL A C 1
ATOM 820 O O . VAL A 1 99 ? -13.795 -2.128 6.663 1.00 90.81 99 VAL A O 1
ATOM 823 N N . ARG A 1 100 ? -12.239 -3.380 5.653 1.00 90.00 100 ARG A N 1
ATOM 824 C CA . ARG A 1 100 ? -13.049 -3.647 4.464 1.00 90.00 100 ARG A CA 1
ATOM 825 C C . ARG A 1 100 ? -12.628 -4.949 3.805 1.00 90.00 100 ARG A C 1
ATOM 827 O O . ARG A 1 100 ? -11.445 -5.247 3.701 1.00 90.00 100 ARG A O 1
ATOM 834 N N . GLU A 1 101 ? -13.616 -5.691 3.333 1.00 90.94 101 GLU A N 1
ATOM 835 C CA . GLU A 1 101 ? -13.428 -6.915 2.562 1.00 90.94 101 GLU A CA 1
ATOM 836 C C . GLU A 1 101 ? -14.547 -7.000 1.526 1.00 90.94 101 GLU A C 1
ATOM 838 O O . GLU A 1 101 ? -15.726 -6.882 1.873 1.00 90.94 101 GLU A O 1
ATOM 843 N N . HIS A 1 102 ? -14.190 -7.141 0.251 1.00 89.75 102 HIS A N 1
ATOM 844 C CA . HIS A 1 102 ? -15.153 -7.363 -0.825 1.00 89.75 102 HIS A CA 1
ATOM 845 C C . HIS A 1 102 ? -14.495 -7.992 -2.060 1.00 89.75 102 HIS A C 1
ATOM 847 O O . HIS A 1 102 ? -13.272 -7.953 -2.191 1.00 89.75 102 HIS A O 1
ATOM 853 N N . PRO A 1 103 ? -15.285 -8.513 -3.015 1.00 87.69 103 PRO A N 1
ATOM 854 C CA . PRO A 1 103 ? -14.748 -9.025 -4.271 1.00 87.69 103 PRO A CA 1
ATOM 855 C C . PRO A 1 103 ? -14.115 -7.938 -5.145 1.00 87.69 103 PRO A C 1
ATOM 857 O O . PRO A 1 103 ? -14.531 -6.778 -5.088 1.00 87.69 103 PRO A O 1
ATOM 860 N N . LEU A 1 104 ? -13.152 -8.275 -6.005 1.00 86.12 104 LEU A N 1
ATOM 861 C CA . LEU A 1 104 ? -12.564 -7.288 -6.920 1.00 86.12 104 LEU A CA 1
ATOM 862 C C . LEU A 1 104 ? -13.625 -6.751 -7.890 1.00 86.12 104 LEU A C 1
ATOM 864 O O . LEU A 1 104 ? -14.258 -7.497 -8.634 1.00 86.12 104 LEU A O 1
ATOM 868 N N . HIS A 1 105 ? -13.812 -5.434 -7.927 1.00 80.00 105 HIS A N 1
ATOM 869 C CA . HIS A 1 105 ? -14.766 -4.810 -8.850 1.00 80.00 105 HIS A CA 1
ATOM 870 C C . HIS A 1 105 ? -14.136 -4.398 -10.182 1.00 80.00 105 HIS A C 1
ATOM 872 O O . HIS A 1 105 ? -14.854 -4.121 -11.141 1.00 80.00 105 HIS A O 1
ATOM 878 N N . THR A 1 106 ? -12.807 -4.352 -10.267 1.00 79.75 106 THR A N 1
ATOM 879 C CA . THR A 1 106 ? -12.109 -3.923 -11.475 1.00 79.75 106 THR A CA 1
ATOM 880 C C . THR A 1 106 ? -12.053 -5.018 -12.529 1.00 79.75 106 THR A C 1
ATOM 882 O O . THR A 1 106 ? -11.594 -6.136 -12.288 1.00 79.75 106 THR A O 1
ATOM 885 N N . THR A 1 107 ? -12.496 -4.662 -13.734 1.00 77.00 107 THR A N 1
ATOM 886 C CA . THR A 1 107 ? -12.430 -5.515 -14.920 1.00 77.00 107 THR A CA 1
ATOM 887 C C . THR A 1 107 ? -11.778 -4.772 -16.080 1.00 77.00 107 THR A C 1
ATOM 889 O O . THR A 1 107 ? -12.224 -3.680 -16.432 1.00 77.00 107 THR A O 1
ATOM 892 N N . MET A 1 108 ? -10.785 -5.385 -16.724 1.00 76.69 108 MET A N 1
ATOM 893 C CA . MET A 1 108 ? -10.268 -4.970 -18.031 1.00 76.69 108 MET A CA 1
ATOM 894 C C . MET A 1 108 ? -10.736 -5.966 -19.088 1.00 76.69 108 MET A C 1
ATOM 896 O O . MET A 1 108 ? -10.512 -7.167 -18.958 1.00 76.69 108 MET A O 1
ATOM 900 N N . ASN A 1 109 ? -11.388 -5.482 -20.149 1.00 76.25 109 ASN A N 1
ATOM 901 C CA . ASN A 1 109 ? -11.858 -6.312 -21.270 1.00 76.25 109 ASN A CA 1
ATOM 902 C C . ASN A 1 109 ? -12.687 -7.543 -20.833 1.00 76.25 109 ASN A C 1
ATOM 904 O O . ASN A 1 109 ? -12.559 -8.624 -21.402 1.00 76.25 109 ASN A O 1
ATOM 908 N N . GLY A 1 110 ? -13.514 -7.394 -19.791 1.00 75.50 110 GLY A N 1
ATOM 909 C CA . GLY A 1 110 ? -14.365 -8.468 -19.259 1.00 75.50 110 GLY A CA 1
ATOM 910 C C . GLY A 1 110 ? -13.653 -9.496 -18.371 1.00 75.50 110 GLY A C 1
ATOM 911 O O . GLY A 1 110 ? -14.294 -10.434 -17.908 1.00 75.50 110 GLY A O 1
ATOM 912 N N . ARG A 1 111 ? -12.354 -9.326 -18.098 1.00 80.62 111 ARG A N 1
ATOM 913 C CA . ARG A 1 111 ? -11.589 -10.142 -17.143 1.00 80.62 111 ARG A CA 1
ATOM 914 C C . ARG A 1 111 ? -11.259 -9.327 -15.899 1.00 80.62 111 ARG A C 1
ATOM 916 O O . ARG A 1 111 ? -11.034 -8.122 -15.999 1.00 80.62 111 ARG A O 1
ATOM 923 N N . LYS A 1 112 ? -11.239 -9.974 -14.732 1.00 82.19 112 LYS A N 1
ATOM 924 C CA . LYS A 1 112 ? -10.792 -9.352 -13.477 1.00 82.19 112 LYS A CA 1
ATOM 925 C C . LYS A 1 112 ? -9.348 -8.883 -13.641 1.00 82.19 112 LYS A C 1
ATOM 927 O O . LYS A 1 112 ? -8.533 -9.609 -14.201 1.00 82.19 112 LYS A O 1
ATOM 932 N N . ALA A 1 113 ? -9.064 -7.665 -13.200 1.00 83.69 113 ALA A N 1
ATOM 933 C CA . ALA A 1 113 ? -7.741 -7.065 -13.313 1.00 83.69 113 ALA A CA 1
ATOM 934 C C . ALA A 1 113 ? -7.450 -6.167 -12.109 1.00 83.69 113 ALA A C 1
ATOM 936 O O . ALA A 1 113 ? -8.371 -5.631 -11.480 1.00 83.69 113 ALA A O 1
ATOM 937 N N . LEU A 1 114 ? -6.164 -5.992 -11.806 1.00 84.81 114 LEU A N 1
ATOM 938 C CA . LEU A 1 114 ? -5.710 -5.067 -10.773 1.00 84.81 114 LEU A CA 1
ATOM 939 C C . LEU A 1 114 ? -6.052 -3.614 -11.164 1.00 84.81 114 LEU A C 1
ATOM 941 O O . LEU A 1 114 ? -6.003 -3.265 -12.345 1.00 84.81 114 LEU A O 1
ATOM 945 N N . PRO A 1 115 ? -6.389 -2.736 -10.202 1.00 81.81 115 PRO A N 1
ATOM 946 C CA . PRO A 1 115 ? -6.810 -1.357 -10.472 1.00 81.81 115 PRO A CA 1
ATOM 947 C C . PRO A 1 115 ? -5.647 -0.402 -10.802 1.00 81.81 115 PRO A C 1
ATOM 949 O O . PRO A 1 115 ? -5.816 0.815 -10.737 1.00 81.81 115 PRO A O 1
ATOM 952 N N . PHE A 1 116 ? -4.468 -0.928 -11.136 1.00 79.88 116 PHE A N 1
ATOM 953 C CA . PHE A 1 116 ? -3.252 -0.150 -11.350 1.00 79.88 116 PHE A CA 1
ATOM 954 C C . PHE A 1 116 ? -2.733 -0.335 -12.770 1.00 79.88 116 PHE A C 1
ATOM 956 O O . PHE A 1 116 ? -2.816 -1.410 -13.357 1.00 79.88 116 PHE A O 1
ATOM 963 N N . THR A 1 117 ? -2.162 0.730 -13.321 1.00 75.50 117 THR A N 1
ATOM 964 C CA . THR A 1 117 ? -1.494 0.703 -14.620 1.00 75.50 117 THR A CA 1
ATOM 965 C C . THR A 1 117 ? -0.259 1.589 -14.565 1.00 75.50 117 THR A C 1
ATOM 967 O O . THR A 1 117 ? -0.255 2.625 -13.891 1.00 75.50 117 THR A O 1
ATOM 970 N N . VAL A 1 118 ? 0.810 1.186 -15.252 1.00 73.50 118 VAL A N 1
ATOM 971 C CA . VAL A 1 118 ? 2.023 2.002 -15.331 1.00 73.50 118 VAL A CA 1
ATOM 972 C C . VAL A 1 118 ? 1.750 3.194 -16.239 1.00 73.50 118 VAL A C 1
ATOM 974 O O . VAL A 1 118 ? 1.394 3.049 -17.410 1.00 73.50 118 VAL A O 1
ATOM 977 N N . ARG A 1 119 ? 1.964 4.404 -15.719 1.00 66.25 119 ARG A N 1
ATOM 978 C CA . ARG A 1 119 ? 1.859 5.615 -16.530 1.00 66.25 119 ARG A CA 1
ATOM 979 C C . ARG A 1 119 ? 3.085 5.746 -17.427 1.00 66.25 119 ARG A C 1
ATOM 981 O O . ARG A 1 119 ? 4.199 5.976 -16.963 1.00 66.25 119 ARG A O 1
ATOM 988 N N . VAL A 1 120 ? 2.858 5.638 -18.728 1.00 62.16 120 VAL A N 1
ATOM 989 C CA . VAL A 1 120 ? 3.896 5.785 -19.747 1.00 62.16 120 VAL A CA 1
ATOM 990 C C . VAL A 1 120 ? 4.039 7.265 -20.124 1.00 62.16 120 VAL A C 1
ATOM 992 O O . VAL A 1 120 ? 3.059 7.890 -20.524 1.00 62.16 120 VAL A O 1
ATOM 995 N N . LEU A 1 121 ? 5.247 7.835 -20.005 1.00 56.81 121 LEU A N 1
ATOM 996 C CA . LEU A 1 121 ? 5.522 9.248 -20.325 1.00 56.81 121 LEU A CA 1
ATOM 997 C C . LEU A 1 121 ? 5.555 9.498 -21.841 1.00 56.81 121 LEU A C 1
ATOM 999 O O . LEU A 1 121 ? 5.187 10.567 -22.318 1.00 56.81 121 LEU A O 1
ATOM 1003 N N . GLY A 1 122 ? 5.992 8.501 -22.608 1.00 51.00 122 GLY A N 1
ATOM 1004 C CA . GLY A 1 122 ? 6.023 8.550 -24.063 1.00 51.00 122 GLY A CA 1
ATOM 1005 C C . GLY A 1 122 ? 6.176 7.156 -24.658 1.00 51.00 122 GLY A C 1
ATOM 1006 O O . GLY A 1 122 ? 6.955 6.339 -24.158 1.00 51.00 122 GLY A O 1
ATOM 1007 N N . LYS A 1 123 ? 5.427 6.871 -25.729 1.00 51.12 123 LYS A N 1
ATOM 1008 C CA . LYS A 1 123 ? 5.587 5.629 -26.495 1.00 51.12 123 LYS A CA 1
ATOM 1009 C C . LYS A 1 123 ? 6.960 5.629 -27.160 1.00 51.12 123 LYS A C 1
ATOM 1011 O O . LYS A 1 123 ? 7.318 6.569 -27.864 1.00 51.12 123 LYS A O 1
ATOM 1016 N N . LYS A 1 124 ? 7.722 4.562 -26.949 1.00 48.84 124 LYS A N 1
ATOM 1017 C CA . LYS A 1 124 ? 8.959 4.304 -27.681 1.00 48.84 124 LYS A CA 1
ATOM 1018 C C . LYS A 1 124 ? 8.573 3.472 -28.905 1.00 48.84 124 LYS A C 1
ATOM 1020 O O . LYS A 1 124 ? 7.985 2.404 -28.753 1.00 48.84 124 LYS A O 1
ATOM 1025 N N . ASN A 1 125 ? 8.842 3.973 -30.111 1.00 46.28 125 ASN A N 1
ATOM 1026 C CA . ASN A 1 125 ? 8.594 3.194 -31.327 1.00 46.28 125 ASN A CA 1
ATOM 1027 C C . ASN A 1 125 ? 9.380 1.874 -31.234 1.00 46.28 125 ASN A C 1
ATOM 1029 O O . ASN A 1 125 ? 10.547 1.887 -30.842 1.00 46.28 125 ASN A O 1
ATOM 1033 N N . TYR A 1 126 ? 8.723 0.757 -31.566 1.00 49.28 126 TYR A N 1
ATOM 1034 C CA . TYR A 1 126 ? 9.258 -0.614 -31.487 1.00 49.28 126 TYR A CA 1
ATOM 1035 C C . TYR A 1 126 ? 9.477 -1.188 -30.075 1.00 49.28 126 TYR A C 1
ATOM 1037 O O . TYR A 1 126 ? 10.226 -2.147 -29.915 1.00 49.28 126 TYR A O 1
ATOM 1045 N N . SER A 1 127 ? 8.813 -0.647 -29.048 1.00 45.12 127 SER A N 1
ATOM 1046 C CA . SER A 1 127 ? 8.830 -1.208 -27.691 1.00 45.12 127 SER A CA 1
ATOM 1047 C C . SER A 1 127 ? 7.415 -1.301 -27.124 1.00 45.12 127 SER A C 1
ATOM 1049 O O . SER A 1 127 ? 6.638 -0.354 -27.237 1.00 45.12 127 SER A O 1
ATOM 1051 N N . ILE A 1 128 ? 7.092 -2.441 -26.507 1.00 45.72 128 ILE A N 1
ATOM 1052 C CA . ILE A 1 128 ? 5.813 -2.675 -25.810 1.00 45.72 128 ILE A CA 1
ATOM 1053 C C . ILE A 1 128 ? 5.728 -1.775 -24.565 1.00 45.72 128 ILE A C 1
ATOM 1055 O O . ILE A 1 128 ? 4.671 -1.240 -24.244 1.00 45.72 128 ILE A O 1
ATOM 1059 N N . TYR A 1 129 ? 6.875 -1.514 -23.935 1.00 47.78 129 TYR A N 1
ATOM 1060 C CA . TYR A 1 129 ? 7.022 -0.595 -22.811 1.00 47.78 129 TYR A CA 1
ATOM 1061 C C . TYR A 1 129 ? 7.472 0.775 -23.330 1.00 47.78 129 TYR A C 1
ATOM 1063 O O . TYR A 1 129 ? 8.476 0.878 -24.044 1.00 47.78 129 TYR A O 1
ATOM 1071 N N . GLY A 1 130 ? 6.733 1.844 -23.029 1.00 50.41 130 GLY A N 1
ATOM 1072 C CA . GLY A 1 130 ? 7.230 3.198 -23.291 1.00 50.41 130 GLY A CA 1
ATOM 1073 C C . GLY A 1 130 ? 8.205 3.665 -22.209 1.00 50.41 130 GLY A C 1
ATOM 1074 O O . GLY A 1 130 ? 8.463 2.941 -21.253 1.00 50.41 130 GLY A O 1
ATOM 1075 N N . ARG A 1 131 ? 8.760 4.874 -22.353 1.00 53.97 131 ARG A N 1
ATOM 1076 C CA . ARG A 1 131 ? 9.684 5.408 -21.341 1.00 53.97 131 ARG A CA 1
ATOM 1077 C C . ARG A 1 131 ? 8.925 5.788 -20.073 1.00 53.97 131 ARG A C 1
ATOM 1079 O O . ARG A 1 131 ? 7.960 6.558 -20.137 1.00 53.97 131 ARG A O 1
ATOM 1086 N N . GLY A 1 132 ? 9.372 5.270 -18.934 1.00 54.12 132 GLY A N 1
ATOM 1087 C CA . GLY A 1 132 ? 8.904 5.710 -17.620 1.00 54.12 132 GLY A CA 1
ATOM 1088 C C . GLY A 1 132 ? 9.479 7.083 -17.260 1.00 54.12 132 GLY A C 1
ATOM 1089 O O . GLY A 1 132 ? 10.548 7.463 -17.738 1.00 54.12 132 GLY A O 1
ATOM 1090 N N . PHE A 1 133 ? 8.806 7.839 -16.388 1.00 54.69 133 PHE A N 1
ATOM 1091 C CA . PHE A 1 133 ? 9.340 9.123 -15.906 1.00 54.69 133 PHE A CA 1
ATOM 1092 C C . PHE A 1 133 ? 10.687 8.942 -15.187 1.00 54.69 133 PHE A C 1
ATOM 1094 O O . PHE A 1 133 ? 11.608 9.725 -15.397 1.00 54.69 133 PHE A O 1
ATOM 1101 N N . CYS A 1 134 ? 10.844 7.851 -14.430 1.00 52.69 134 CYS A N 1
ATOM 1102 C CA . CYS A 1 134 ? 12.103 7.491 -13.777 1.00 52.69 134 CYS A CA 1
ATOM 1103 C C . CYS A 1 134 ? 13.256 7.285 -14.773 1.00 52.69 134 CYS A C 1
ATOM 1105 O O . CYS A 1 134 ? 14.352 7.770 -14.515 1.00 52.69 134 CYS A O 1
ATOM 1107 N N . GLU A 1 135 ? 13.020 6.652 -15.929 1.00 56.25 135 GLU A N 1
ATOM 1108 C CA . GLU A 1 135 ? 14.049 6.510 -16.975 1.00 56.25 135 GLU A CA 1
ATOM 1109 C C . GLU A 1 135 ? 14.447 7.865 -17.575 1.00 56.25 135 GLU A C 1
ATOM 1111 O O . GLU A 1 135 ? 15.619 8.093 -17.864 1.00 56.25 135 GLU A O 1
ATOM 1116 N N . GLY A 1 136 ? 13.492 8.789 -17.731 1.00 59.59 136 GLY A N 1
ATOM 1117 C CA . GLY A 1 136 ? 13.788 10.166 -18.139 1.00 59.59 136 GLY A CA 1
ATOM 1118 C C . GLY A 1 136 ? 14.640 10.918 -17.110 1.00 59.59 136 GLY A C 1
ATOM 1119 O O . GLY A 1 136 ? 15.525 11.686 -17.479 1.00 59.59 136 GLY A O 1
ATOM 1120 N N . LEU A 1 137 ? 14.421 10.654 -15.821 1.00 58.12 137 LEU A N 1
ATOM 1121 C CA . LEU A 1 137 ? 15.170 11.262 -14.719 1.00 58.12 137 LEU A CA 1
ATOM 1122 C C . LEU A 1 137 ? 16.568 10.653 -14.504 1.00 58.12 137 LEU A C 1
ATOM 1124 O O . LEU A 1 137 ? 17.412 11.300 -13.885 1.00 58.12 137 LEU A O 1
ATOM 1128 N N . MET A 1 138 ? 16.859 9.453 -15.023 1.00 61.41 138 MET A N 1
ATOM 1129 C CA . MET A 1 138 ? 18.208 8.866 -14.926 1.00 61.41 138 MET A CA 1
ATOM 1130 C C . MET A 1 138 ? 19.262 9.709 -15.657 1.00 61.41 138 MET A C 1
ATOM 1132 O O . MET A 1 138 ? 20.382 9.830 -15.161 1.00 61.41 138 MET A O 1
ATOM 1136 N N . MET A 1 139 ? 18.901 10.345 -16.780 1.00 60.94 139 MET A N 1
ATOM 1137 C CA . MET A 1 139 ? 19.783 11.298 -17.471 1.00 60.94 139 MET A CA 1
ATOM 1138 C C . MET A 1 139 ? 20.141 12.482 -16.567 1.00 60.94 139 MET A C 1
ATOM 1140 O O . MET A 1 139 ? 21.319 12.777 -16.391 1.00 60.94 139 MET A O 1
ATOM 1144 N N . PHE A 1 140 ? 19.146 13.079 -15.904 1.00 62.97 140 PHE A N 1
ATOM 1145 C CA . PHE A 1 140 ? 19.369 14.184 -14.968 1.00 62.97 140 PHE A CA 1
ATOM 1146 C C . PHE A 1 140 ? 20.267 13.793 -13.791 1.00 62.97 140 PHE A C 1
ATOM 1148 O O . PHE A 1 140 ? 21.160 14.547 -13.416 1.00 62.97 140 PHE A O 1
ATOM 1155 N N . ASN A 1 141 ? 20.066 12.607 -13.211 1.00 66.75 141 ASN A N 1
ATOM 1156 C CA . ASN A 1 141 ? 20.897 12.147 -12.096 1.00 66.75 141 ASN A CA 1
ATOM 1157 C C . ASN A 1 141 ? 22.360 11.929 -12.536 1.00 66.75 141 ASN A C 1
ATOM 1159 O O . ASN A 1 141 ? 23.293 12.301 -11.825 1.00 66.75 141 ASN A O 1
ATOM 1163 N N . SER A 1 142 ? 22.574 11.398 -13.745 1.00 71.50 142 SER A N 1
ATOM 1164 C CA . SER A 1 142 ? 23.916 11.263 -14.322 1.00 71.50 142 SER A CA 1
ATOM 1165 C C . SER A 1 142 ? 24.583 12.620 -14.568 1.00 71.50 142 SER A C 1
ATOM 1167 O O . SER A 1 142 ? 25.772 12.769 -14.296 1.00 71.50 142 SER A O 1
ATOM 1169 N N . GLU A 1 143 ? 23.841 13.614 -15.057 1.00 73.06 143 GLU A N 1
ATOM 1170 C CA . GLU A 1 143 ? 24.361 14.966 -15.296 1.00 73.06 143 GLU A CA 1
ATOM 1171 C C . GLU A 1 143 ? 24.747 15.673 -13.991 1.00 73.06 143 GLU A C 1
ATOM 1173 O O . GLU A 1 143 ? 25.816 16.278 -13.911 1.00 73.06 143 GLU A O 1
ATOM 1178 N N . VAL A 1 144 ? 23.928 15.546 -12.941 1.00 76.25 144 VAL A N 1
ATOM 1179 C CA . VAL A 1 144 ? 24.219 16.114 -11.615 1.00 76.25 144 VAL A CA 1
ATOM 1180 C C . VAL A 1 144 ? 25.466 15.479 -10.997 1.00 76.25 144 VAL A C 1
ATOM 1182 O O . VAL A 1 144 ? 26.305 16.191 -10.440 1.00 76.25 144 VAL A O 1
ATOM 1185 N N . ASN A 1 145 ? 25.623 14.159 -11.112 1.00 78.12 145 ASN A N 1
ATOM 1186 C CA . ASN A 1 145 ? 26.811 13.474 -10.601 1.00 78.12 145 ASN A CA 1
ATOM 1187 C C . ASN A 1 145 ? 28.075 13.869 -11.376 1.00 78.12 145 ASN A C 1
ATOM 1189 O O . ASN A 1 145 ? 29.080 14.201 -10.750 1.00 78.12 145 ASN A O 1
ATOM 1193 N N . ASN A 1 146 ? 28.005 13.958 -12.708 1.00 82.88 146 ASN A N 1
ATOM 1194 C CA . ASN A 1 146 ? 29.117 14.456 -13.523 1.00 82.88 146 ASN A CA 1
ATOM 1195 C C . ASN A 1 146 ? 29.502 15.897 -13.153 1.00 82.88 146 ASN A C 1
ATOM 1197 O O . ASN A 1 146 ? 30.683 16.214 -13.020 1.00 82.88 146 ASN A O 1
ATOM 1201 N N . LEU A 1 147 ? 28.519 16.778 -12.942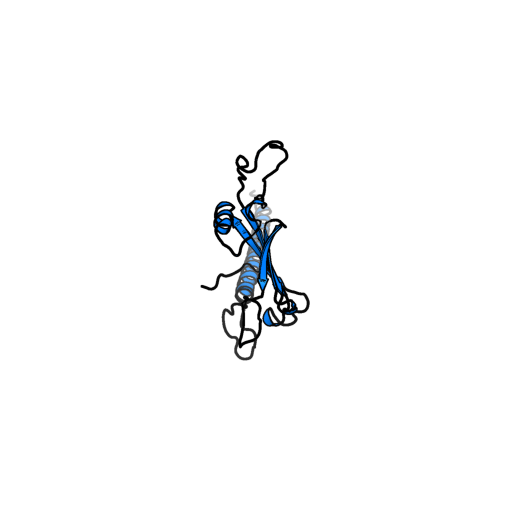 1.00 82.19 147 LEU A N 1
ATOM 1202 C CA . LEU A 1 147 ? 28.774 18.154 -12.509 1.00 82.19 147 LEU A CA 1
ATOM 1203 C C . LEU A 1 147 ? 29.470 18.193 -11.141 1.00 82.19 147 LEU A C 1
ATOM 1205 O O . LEU A 1 147 ? 30.393 18.981 -10.934 1.00 82.19 147 LEU A O 1
ATOM 1209 N N . ARG A 1 148 ? 29.051 17.327 -10.212 1.00 81.88 148 ARG A N 1
ATOM 1210 C CA . ARG A 1 148 ? 29.649 17.210 -8.878 1.00 81.88 148 ARG A CA 1
ATOM 1211 C C . ARG A 1 148 ? 31.104 16.743 -8.941 1.00 81.88 148 ARG A C 1
ATOM 1213 O O . ARG A 1 148 ? 31.933 17.283 -8.209 1.00 81.88 148 ARG A O 1
ATOM 1220 N N . GLU A 1 149 ? 31.421 15.784 -9.804 1.00 84.25 149 GLU A N 1
ATOM 1221 C CA . GLU A 1 149 ? 32.799 15.329 -10.025 1.00 84.25 149 GLU A CA 1
ATOM 1222 C C . GLU A 1 149 ? 33.672 16.435 -10.625 1.00 84.25 149 GLU A C 1
ATOM 1224 O O . GLU A 1 149 ? 34.740 16.728 -10.088 1.00 84.25 149 GLU A O 1
ATOM 1229 N N . LEU A 1 150 ? 33.184 17.126 -11.660 1.00 85.19 150 LEU A N 1
ATOM 1230 C CA . LEU A 1 150 ? 33.898 18.245 -12.284 1.00 85.19 150 LEU A CA 1
ATOM 1231 C C . LEU A 1 150 ? 34.169 19.389 -11.299 1.00 85.19 150 LEU A C 1
ATOM 1233 O O . LEU A 1 150 ? 35.265 19.951 -11.293 1.00 85.19 150 LEU A O 1
ATOM 1237 N N . LEU A 1 151 ? 33.200 19.719 -10.440 1.00 80.00 151 LEU A N 1
ATOM 1238 C CA . LEU A 1 151 ? 33.370 20.717 -9.380 1.00 80.00 151 LEU A CA 1
ATOM 1239 C C . LEU A 1 151 ? 34.416 20.286 -8.351 1.00 80.00 151 LEU A C 1
ATOM 1241 O O . LEU A 1 151 ? 35.274 21.086 -7.983 1.00 80.00 151 LEU A O 1
ATOM 1245 N N . MET A 1 152 ? 34.380 19.032 -7.901 1.00 83.69 152 MET A N 1
ATOM 1246 C CA . MET A 1 152 ? 35.369 18.516 -6.951 1.00 83.69 152 MET A CA 1
ATOM 1247 C C . MET A 1 152 ? 36.782 18.509 -7.541 1.00 83.69 152 MET A C 1
ATOM 1249 O O . MET A 1 152 ? 37.736 18.871 -6.850 1.00 83.69 152 MET A O 1
ATOM 1253 N N . ASP A 1 153 ? 36.926 18.163 -8.817 1.00 82.12 153 ASP A N 1
ATOM 1254 C CA . ASP A 1 153 ? 38.208 18.221 -9.515 1.00 82.12 153 ASP A CA 1
ATOM 1255 C C . ASP A 1 153 ? 38.693 19.658 -9.728 1.00 82.12 153 ASP A C 1
ATOM 1257 O O . ASP A 1 153 ? 39.882 19.938 -9.552 1.00 82.12 153 ASP A O 1
ATOM 1261 N N . ALA A 1 154 ? 37.793 20.596 -10.032 1.00 77.69 154 ALA A N 1
ATOM 1262 C CA . ALA A 1 154 ? 38.122 22.016 -10.119 1.00 77.69 154 ALA A CA 1
ATOM 1263 C C . ALA A 1 154 ? 38.585 22.579 -8.764 1.00 77.69 154 ALA A C 1
ATOM 1265 O O . ALA A 1 154 ? 39.598 23.275 -8.705 1.00 77.69 154 ALA A O 1
ATOM 1266 N N . ILE A 1 155 ? 37.906 22.224 -7.667 1.00 77.00 155 ILE A N 1
ATOM 1267 C CA . ILE A 1 155 ? 38.289 22.617 -6.302 1.00 77.00 155 ILE A CA 1
ATOM 1268 C C . ILE A 1 155 ? 39.659 22.039 -5.939 1.00 77.00 155 ILE A C 1
ATOM 1270 O O . ILE A 1 155 ? 40.514 22.766 -5.433 1.00 77.00 155 ILE A O 1
ATOM 1274 N N . LYS A 1 156 ? 39.911 20.756 -6.234 1.00 76.94 156 LYS A N 1
ATOM 1275 C CA . LYS A 1 156 ? 41.229 20.140 -6.015 1.00 76.94 156 LYS A CA 1
ATOM 1276 C C . LYS A 1 156 ? 42.320 20.895 -6.768 1.00 76.94 156 LYS A C 1
ATOM 1278 O O . LYS A 1 156 ? 43.301 21.286 -6.146 1.00 76.94 156 LYS A O 1
ATOM 1283 N N . ARG A 1 157 ? 42.131 21.159 -8.068 1.00 72.88 157 ARG A N 1
ATOM 1284 C CA . ARG A 1 157 ? 43.096 21.912 -8.889 1.00 72.88 157 ARG A CA 1
ATOM 1285 C C . ARG A 1 157 ? 43.328 23.324 -8.357 1.00 72.88 157 ARG A C 1
ATOM 1287 O O . ARG A 1 157 ? 44.480 23.737 -8.267 1.00 72.88 157 ARG A O 1
ATOM 1294 N N . SER A 1 158 ? 42.267 24.030 -7.965 1.00 71.06 158 SER A N 1
ATOM 1295 C CA . SER A 1 158 ? 42.363 25.362 -7.359 1.00 71.06 158 SER A CA 1
ATOM 1296 C C . SER A 1 158 ? 43.189 25.323 -6.075 1.00 71.06 158 SER A C 1
ATOM 1298 O O . SER A 1 158 ? 44.141 26.082 -5.941 1.00 71.06 158 SER A O 1
ATOM 1300 N N . ASN A 1 159 ? 42.898 24.391 -5.165 1.00 70.56 159 ASN A N 1
ATOM 1301 C CA . ASN A 1 159 ? 43.639 24.253 -3.911 1.00 70.56 159 ASN A CA 1
ATOM 1302 C C . ASN A 1 159 ? 45.109 23.880 -4.148 1.00 70.56 159 ASN A C 1
ATOM 1304 O O . ASN A 1 159 ? 45.991 24.400 -3.468 1.00 70.56 159 ASN A O 1
ATOM 1308 N N . THR A 1 160 ? 45.400 23.023 -5.134 1.00 66.94 160 THR A N 1
ATOM 1309 C CA . THR A 1 160 ? 46.782 22.698 -5.523 1.00 66.94 160 THR A CA 1
ATOM 1310 C C . THR A 1 160 ? 47.513 23.912 -6.108 1.00 66.94 160 THR A C 1
ATOM 1312 O O . THR A 1 160 ? 48.682 24.120 -5.797 1.00 66.94 160 THR A O 1
ATOM 1315 N N . GLN A 1 161 ? 46.840 24.749 -6.906 1.00 58.78 161 GLN A N 1
ATOM 1316 C CA . GLN A 1 161 ? 47.415 25.993 -7.431 1.00 58.78 161 GLN A CA 1
ATOM 1317 C C . GLN A 1 161 ? 47.656 27.033 -6.329 1.00 58.78 161 GLN A C 1
ATOM 1319 O O . GLN A 1 161 ? 48.714 27.656 -6.308 1.00 58.78 161 GLN A O 1
ATOM 1324 N N . THR A 1 162 ? 46.736 27.190 -5.375 1.00 56.56 162 THR A N 1
ATOM 1325 C CA . THR A 1 162 ? 46.927 28.089 -4.226 1.00 56.56 162 THR A CA 1
ATOM 1326 C C . THR A 1 162 ? 48.086 27.631 -3.334 1.00 56.56 162 THR A C 1
ATOM 1328 O O . THR A 1 162 ? 48.889 28.459 -2.913 1.00 56.56 162 THR A O 1
ATOM 1331 N N . LEU A 1 163 ? 48.238 26.321 -3.106 1.00 55.53 163 LEU A N 1
ATOM 1332 C CA . LEU A 1 163 ? 49.394 25.747 -2.402 1.00 55.53 163 LEU A CA 1
ATOM 1333 C C . LEU A 1 163 ? 50.717 25.979 -3.154 1.00 55.53 163 LEU A C 1
ATOM 1335 O O . LEU A 1 163 ? 51.731 26.277 -2.527 1.00 55.53 163 LEU A O 1
ATOM 1339 N N . ALA A 1 164 ? 50.712 25.887 -4.487 1.00 54.38 164 ALA A N 1
ATOM 1340 C CA . ALA A 1 164 ? 51.892 26.160 -5.309 1.00 54.38 164 ALA A CA 1
ATOM 1341 C C . ALA A 1 164 ? 52.310 27.644 -5.278 1.00 54.38 164 ALA A C 1
ATOM 1343 O O . ALA A 1 164 ? 53.501 27.939 -5.292 1.00 54.38 164 ALA A O 1
ATOM 1344 N N . ILE A 1 165 ? 51.350 28.572 -5.182 1.00 54.28 165 ILE A N 1
ATOM 1345 C CA . ILE A 1 165 ? 51.619 30.012 -5.019 1.00 54.28 165 ILE A CA 1
ATOM 1346 C C . ILE A 1 165 ? 52.083 30.329 -3.584 1.00 54.28 165 ILE A C 1
ATOM 1348 O O . ILE A 1 165 ? 52.987 31.140 -3.396 1.00 54.28 165 ILE A O 1
ATOM 1352 N N . GLY A 1 166 ? 51.520 29.659 -2.571 1.00 50.16 166 GLY A N 1
ATOM 1353 C CA . GLY A 1 166 ? 51.856 29.866 -1.156 1.00 50.16 166 GLY A CA 1
ATOM 1354 C C . GLY A 1 166 ? 53.277 29.443 -0.754 1.00 50.16 166 GLY A C 1
ATOM 1355 O O . GLY A 1 166 ? 53.815 29.992 0.200 1.00 50.16 166 GLY A O 1
ATOM 1356 N N . ASN A 1 167 ? 53.909 28.526 -1.495 1.00 49.84 167 ASN A N 1
ATOM 1357 C CA . ASN A 1 167 ? 55.295 28.090 -1.258 1.00 49.84 167 ASN A CA 1
ATOM 1358 C C . ASN A 1 167 ? 56.350 28.856 -2.084 1.00 49.84 167 ASN A C 1
ATOM 1360 O O . ASN A 1 167 ? 57.532 28.527 -2.001 1.00 49.84 167 ASN A O 1
ATOM 1364 N N . GLY A 1 168 ? 55.946 29.838 -2.900 1.00 51.94 168 GLY A N 1
ATOM 1365 C CA . GLY A 1 168 ? 56.822 30.504 -3.876 1.00 51.94 168 GLY A CA 1
ATOM 1366 C C . GLY A 1 168 ? 57.049 32.005 -3.676 1.00 51.94 168 GLY A C 1
ATOM 1367 O O . GLY A 1 168 ? 57.727 32.612 -4.498 1.00 51.94 168 GLY A O 1
ATOM 1368 N N . LEU A 1 169 ? 56.500 32.622 -2.626 1.00 53.09 169 LEU A N 1
ATOM 1369 C CA . LEU A 1 169 ? 56.677 34.052 -2.344 1.00 53.09 169 LEU A CA 1
ATOM 1370 C C . LEU A 1 169 ? 57.304 34.255 -0.958 1.00 53.09 169 LEU A C 1
ATOM 1372 O O . LEU A 1 169 ? 56.627 34.661 -0.016 1.00 53.09 169 LEU A O 1
ATOM 1376 N N . SER A 1 170 ? 58.607 33.982 -0.832 1.00 54.38 170 SER A N 1
ATOM 1377 C CA . SER A 1 170 ? 59.423 34.700 0.151 1.00 54.38 170 SER A CA 1
ATOM 1378 C C . SER A 1 170 ? 59.814 36.035 -0.477 1.00 54.38 170 SER A C 1
ATOM 1380 O O . SER A 1 170 ? 60.548 36.068 -1.464 1.00 54.38 170 SER A O 1
ATOM 1382 N N . PHE A 1 171 ? 59.280 37.127 0.059 1.00 49.75 171 PHE A N 1
ATOM 1383 C CA . PHE A 1 171 ? 59.816 38.454 -0.211 1.00 49.75 171 PHE A CA 1
ATOM 1384 C C . PHE A 1 171 ? 61.070 38.616 0.657 1.00 49.75 171 P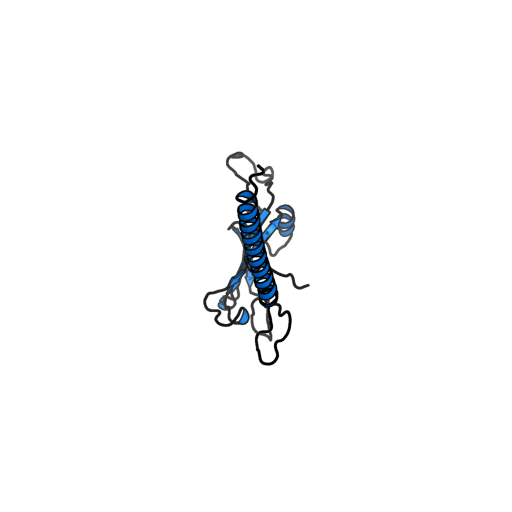HE A C 1
ATOM 1386 O O . PHE A 1 171 ? 60.944 38.640 1.882 1.00 49.75 171 PHE A O 1
ATOM 1393 N N . ASP A 1 172 ? 62.244 38.646 0.022 1.00 43.47 172 ASP A N 1
ATOM 1394 C CA . ASP A 1 172 ? 63.416 39.345 0.572 1.00 43.47 172 ASP A CA 1
ATOM 1395 C C . ASP A 1 172 ? 63.176 40.864 0.520 1.00 43.47 172 ASP A C 1
ATOM 1397 O O . ASP A 1 172 ? 62.572 41.333 -0.479 1.00 43.47 172 ASP A O 1
#

Foldseek 3Di:
DDDDADVVQKAFDPQDDPDQQRGQKIKGKDKDFLVVLVVCVPPPQWDPSLVAAEPPDDCPVPVDDDSVRDDRDDTIWMKMWMDGQVVQWIWIATVNHTTGIDGQPDDDPNGRGDPDDQDAPDADPPDPGHDHVVNVCVVVVVVVVVVVVVVVVVVVVVVVVVVVVVVPDDDD

Sequence (172 aa):
MVENVDIRDFYIDNTAKNGIEDAGDCIWIDWISYDKFQELAGNIFYKNIDKVAPRNWSMEDKPFTTNEEDTKTGEYVKRMKYYSVDKDAYIELANDIIVREHPLHTTMNGRKALPFTVRVLGKKNYSIYGRGFCEGLMMFNSEVNNLRELLMDAIKRSNTQTLAIGNGLSFD

Secondary structure (DSSP, 8-state):
-PPPPPGGGEEE-TT-SSSGGG-SEEEEEEEEEHHHHHGGGG-TT---GGGPPPTT--STT-TT--TTT-----SEEEEEEEEETTTTEEEEEETTEEEEEE----EETTEE--S-----SBPPTT-SS-B-HHHHHHHHHHHHHHHHHHHHHHHHHHHHHHHHHHTS----

pLDDT: mean 73.2, std 13.85, range [43.47, 92.19]